Protein AF-A0A151ZGQ2-F1 (afdb_monomer_lite)

Secondary structure (DSSP, 8-state):
--HHHHHHSSPP-THHHHHHHHHHHHHHHHHHHHHH-PPPPSS----GGGGSPPPTT-EEEEBPP-SS-SSPPPSPPPTT-TTB-SS-EEEEEEE--TTS--EEEEE-TTS--EEEEEGGGEEEPPGGGGGGS--

pLDDT: mean 78.21, std 13.12, range [32.53, 95.44]

Foldseek 3Di:
DDDVCVVPVDDDDPCVVVVVVVVVVVVVVVVVVVVPDDDFAPFADDDDPLVDDDDFFFKKWFFADDPPDPDDDDDDDDPPPPRTDPDIWTFHDWDTDGNHGIWTWIQDPPPRDTDIGGPVRIDGDDPVNPPPPDD

Structure (mmCIF, N/CA/C/O backbone):
data_AF-A0A151ZGQ2-F1
#
_entry.id   AF-A0A151ZGQ2-F1
#
loop_
_atom_site.group_PDB
_atom_site.id
_atom_site.type_symbol
_atom_site.label_atom_id
_atom_site.label_alt_id
_atom_site.label_comp_id
_atom_site.label_asym_id
_atom_site.label_entity_id
_atom_site.label_seq_id
_atom_site.pdbx_PDB_ins_code
_atom_site.Cartn_x
_atom_site.Cartn_y
_atom_site.Cartn_z
_atom_site.occupancy
_atom_site.B_iso_or_equiv
_atom_site.auth_seq_id
_atom_site.auth_comp_id
_atom_site.auth_asym_id
_atom_site.auth_atom_id
_atom_site.pdbx_PDB_model_num
ATOM 1 N N . MET A 1 1 ? 30.589 10.311 -35.603 1.00 54.56 1 MET A N 1
ATOM 2 C CA . MET A 1 1 ? 31.053 11.040 -36.801 1.00 54.56 1 MET A CA 1
ATOM 3 C C . MET A 1 1 ? 32.542 11.218 -36.663 1.00 54.56 1 MET A C 1
ATOM 5 O O . MET A 1 1 ? 32.983 11.329 -35.524 1.00 54.56 1 MET A O 1
ATOM 9 N N . THR A 1 2 ? 33.298 11.270 -37.754 1.00 58.41 2 THR A N 1
ATOM 10 C CA . THR A 1 2 ? 34.024 12.512 -38.087 1.00 58.41 2 THR A CA 1
ATOM 11 C C . THR A 1 2 ? 35.279 12.291 -38.919 1.00 58.41 2 THR A C 1
ATOM 13 O O . THR A 1 2 ? 35.462 13.048 -39.856 1.00 58.41 2 THR A O 1
ATOM 16 N N . ALA A 1 3 ? 36.136 11.304 -38.649 1.00 65.00 3 ALA A N 1
ATOM 17 C CA . ALA A 1 3 ? 37.441 11.268 -39.326 1.00 65.00 3 ALA A CA 1
ATOM 18 C C . ALA A 1 3 ? 37.321 11.027 -40.843 1.00 65.00 3 ALA A C 1
ATOM 20 O O . ALA A 1 3 ? 37.858 11.792 -41.637 1.00 65.00 3 ALA A O 1
ATOM 21 N N . GLU A 1 4 ? 36.566 10.009 -41.248 1.00 67.31 4 GLU A N 1
ATOM 22 C CA . GLU A 1 4 ? 36.442 9.621 -42.659 1.00 67.31 4 GLU A CA 1
ATOM 23 C C . GLU A 1 4 ? 35.546 10.576 -43.455 1.00 67.31 4 GLU A C 1
ATOM 25 O O . GLU A 1 4 ? 35.861 10.909 -44.594 1.00 67.31 4 GLU A O 1
ATOM 30 N N . GLU A 1 5 ? 34.474 11.091 -42.849 1.00 77.94 5 GLU A N 1
ATOM 31 C CA . GLU A 1 5 ? 33.543 12.036 -43.489 1.00 77.94 5 GLU A CA 1
ATOM 32 C C . GLU A 1 5 ? 34.187 13.412 -43.721 1.00 77.94 5 GLU A C 1
ATOM 34 O O . GLU A 1 5 ? 33.969 14.029 -44.762 1.00 77.94 5 GLU A O 1
ATOM 39 N N . ILE A 1 6 ? 35.027 13.879 -42.785 1.00 79.00 6 ILE A N 1
ATOM 40 C CA . ILE A 1 6 ? 35.790 15.130 -42.941 1.00 79.00 6 ILE A CA 1
ATOM 41 C C . ILE A 1 6 ? 36.836 14.990 -44.056 1.00 79.00 6 ILE A C 1
ATOM 43 O O . ILE A 1 6 ? 37.087 15.951 -44.779 1.00 79.00 6 ILE A O 1
ATOM 47 N N . LEU A 1 7 ? 37.432 13.802 -44.216 1.00 77.38 7 LEU A N 1
ATOM 48 C CA . LEU A 1 7 ? 38.452 13.539 -45.237 1.00 77.38 7 LEU A CA 1
ATOM 49 C C . LEU A 1 7 ? 37.863 13.295 -46.635 1.00 77.38 7 LEU A C 1
ATOM 51 O O . LEU A 1 7 ? 38.472 13.689 -47.626 1.00 77.38 7 LEU A O 1
ATOM 55 N N . THR A 1 8 ? 36.702 12.642 -46.730 1.00 78.44 8 THR A N 1
ATOM 56 C CA . THR A 1 8 ? 36.105 12.220 -48.013 1.00 78.44 8 THR A CA 1
ATOM 57 C C . THR A 1 8 ? 35.010 13.155 -48.524 1.00 78.44 8 THR A C 1
ATOM 59 O O . THR A 1 8 ? 34.665 13.097 -49.702 1.00 78.44 8 THR A O 1
ATOM 62 N N . GLY A 1 9 ? 34.448 14.018 -47.670 1.00 80.12 9 GLY A N 1
ATOM 63 C CA . GLY A 1 9 ? 33.343 14.918 -48.021 1.00 80.12 9 GLY A CA 1
ATOM 64 C C . GLY A 1 9 ? 32.013 14.208 -48.316 1.00 80.12 9 GLY A C 1
ATOM 65 O O . GLY A 1 9 ? 31.024 14.870 -48.628 1.00 80.12 9 GLY A O 1
ATOM 66 N N . ALA A 1 10 ? 31.972 12.877 -48.211 1.00 77.94 10 ALA A N 1
ATOM 67 C CA . ALA A 1 10 ? 30.781 12.055 -48.366 1.00 77.94 10 ALA A CA 1
ATOM 68 C C . ALA A 1 10 ? 30.267 11.603 -46.991 1.00 77.94 10 ALA A C 1
ATOM 70 O O . ALA A 1 10 ? 31.038 11.362 -46.066 1.00 77.94 10 ALA A O 1
ATOM 71 N N . VAL A 1 11 ? 28.945 11.491 -46.858 1.00 80.50 11 VAL A N 1
ATOM 72 C CA . VAL A 1 11 ? 28.297 11.051 -45.612 1.00 80.50 11 VAL A CA 1
ATOM 73 C C . VAL A 1 11 ? 28.413 9.532 -45.487 1.00 80.50 11 VAL A C 1
ATOM 75 O O . VAL A 1 11 ? 27.958 8.820 -46.387 1.00 80.50 11 VAL A O 1
ATOM 78 N N . SER A 1 12 ? 28.963 9.035 -44.375 1.00 81.75 12 SER A N 1
ATOM 79 C CA . SER A 1 12 ? 29.050 7.596 -44.110 1.00 81.75 12 SER A CA 1
ATOM 80 C C . SER A 1 12 ? 27.694 7.059 -43.647 1.00 81.75 12 SER A C 1
ATOM 82 O O . SER A 1 12 ? 26.979 7.657 -42.834 1.00 81.75 12 SER A O 1
ATOM 84 N N . LYS A 1 13 ? 27.315 5.906 -44.201 1.00 84.88 13 LYS A N 1
ATOM 85 C CA . LYS A 1 13 ? 26.056 5.206 -43.909 1.00 84.88 13 LYS A CA 1
ATOM 86 C C . LYS A 1 13 ? 26.278 3.766 -43.452 1.00 84.88 13 LYS A C 1
ATOM 88 O O . LYS A 1 13 ? 25.318 3.011 -43.367 1.00 84.88 13 LYS A O 1
ATOM 93 N N . ASP A 1 14 ? 27.510 3.405 -43.112 1.00 83.25 14 ASP A N 1
ATOM 94 C CA . ASP A 1 14 ? 27.893 2.016 -42.821 1.00 83.25 14 ASP A CA 1
ATOM 95 C C . ASP A 1 14 ? 27.173 1.471 -41.575 1.00 83.25 14 ASP A C 1
ATOM 97 O O . ASP A 1 14 ? 26.815 0.302 -41.499 1.00 83.25 14 ASP A O 1
ATOM 101 N N . TRP A 1 15 ? 26.818 2.357 -40.641 1.00 85.00 15 TRP A N 1
ATOM 102 C CA . TRP A 1 15 ? 26.008 2.034 -39.462 1.00 85.00 15 TRP A CA 1
ATOM 103 C C . TRP A 1 15 ? 24.598 1.507 -39.789 1.00 85.00 15 TRP A C 1
ATOM 105 O O . TRP A 1 15 ? 23.945 0.934 -38.914 1.00 85.00 15 TRP A O 1
ATOM 115 N N . ILE A 1 16 ? 24.098 1.704 -41.017 1.00 89.81 16 ILE A N 1
ATOM 116 C CA . ILE A 1 16 ? 22.808 1.155 -41.455 1.00 89.81 16 ILE A CA 1
ATOM 117 C C . ILE A 1 16 ? 22.862 -0.377 -41.463 1.00 89.81 16 ILE A C 1
ATOM 119 O O . ILE A 1 16 ? 21.873 -1.014 -41.097 1.00 89.81 16 ILE A O 1
ATOM 123 N N . ASP A 1 17 ? 24.013 -0.965 -41.792 1.00 90.94 17 ASP A N 1
ATOM 124 C CA . ASP A 1 17 ? 24.193 -2.419 -41.829 1.00 90.94 17 ASP A CA 1
ATOM 125 C C . ASP A 1 17 ? 24.189 -3.040 -40.424 1.00 90.94 17 ASP A C 1
ATOM 127 O O . ASP A 1 17 ? 23.789 -4.194 -40.246 1.00 90.94 17 ASP A O 1
ATOM 131 N N . ASP A 1 18 ? 24.532 -2.254 -39.402 1.00 91.62 18 ASP A N 1
ATOM 132 C CA . ASP A 1 18 ? 24.484 -2.669 -37.998 1.00 91.62 18 ASP A CA 1
ATOM 133 C C . ASP A 1 18 ? 23.071 -2.576 -37.392 1.00 91.62 18 ASP A C 1
ATOM 135 O O . ASP A 1 18 ? 22.773 -3.219 -36.373 1.00 91.62 18 ASP A O 1
ATOM 139 N N . LEU A 1 19 ? 22.154 -1.818 -38.012 1.00 92.88 19 LEU A N 1
ATOM 140 C CA . LEU A 1 19 ? 20.796 -1.615 -37.494 1.00 92.88 19 LEU A CA 1
ATOM 141 C C . LEU A 1 19 ? 20.019 -2.915 -37.250 1.00 92.88 19 LEU A C 1
ATOM 143 O O . LEU A 1 19 ? 19.412 -3.032 -36.180 1.00 92.88 19 LEU A O 1
ATOM 147 N N . PRO A 1 20 ? 20.013 -3.916 -38.154 1.00 95.44 20 PRO A N 1
ATOM 148 C CA . PRO A 1 20 ? 19.293 -5.164 -37.922 1.00 95.44 20 PRO A CA 1
ATOM 149 C C . PRO A 1 20 ? 19.764 -5.891 -36.656 1.00 95.44 20 PRO A C 1
ATOM 151 O O . PRO A 1 20 ? 18.946 -6.467 -35.931 1.00 95.44 20 PRO A O 1
ATOM 154 N N . LEU A 1 21 ? 21.065 -5.841 -36.352 1.00 93.19 21 LEU A N 1
ATOM 155 C CA . LEU A 1 21 ? 21.645 -6.472 -35.168 1.00 93.19 21 LEU A CA 1
ATOM 156 C C . LEU A 1 21 ? 21.202 -5.753 -33.888 1.00 93.19 21 LEU A C 1
ATOM 158 O O . LEU A 1 21 ? 20.760 -6.403 -32.933 1.00 93.19 21 LEU A O 1
ATOM 162 N N . VAL A 1 22 ? 21.236 -4.419 -33.896 1.00 92.25 22 VAL A N 1
ATOM 163 C CA . VAL A 1 22 ? 20.777 -3.584 -32.777 1.00 92.25 22 VAL A CA 1
ATOM 164 C C . VAL A 1 22 ? 19.276 -3.762 -32.539 1.00 92.25 22 VAL A C 1
ATOM 166 O O . VAL A 1 22 ? 18.860 -4.041 -31.413 1.00 92.25 22 VAL A O 1
ATOM 169 N N . ILE A 1 23 ? 18.453 -3.703 -33.591 1.00 92.88 23 ILE A N 1
ATOM 170 C CA . ILE A 1 23 ? 16.998 -3.905 -33.514 1.00 92.88 23 ILE A CA 1
ATOM 171 C C . ILE A 1 23 ? 16.679 -5.292 -32.947 1.00 92.88 23 ILE A C 1
ATOM 173 O O . ILE A 1 23 ? 15.830 -5.428 -32.062 1.00 92.88 23 ILE A O 1
ATOM 177 N N . LYS A 1 24 ? 17.388 -6.337 -33.392 1.00 94.75 24 LYS A N 1
ATOM 178 C CA . LYS A 1 24 ? 17.221 -7.702 -32.872 1.00 94.75 24 LYS A CA 1
ATOM 179 C C . LYS A 1 24 ? 17.557 -7.787 -31.381 1.00 94.75 24 LYS A C 1
ATOM 181 O O . LYS A 1 24 ? 16.815 -8.423 -30.627 1.00 94.75 24 LYS A O 1
ATOM 186 N N . ALA A 1 25 ? 18.629 -7.133 -30.936 1.00 91.75 25 ALA A N 1
ATOM 187 C CA . ALA A 1 25 ? 19.001 -7.076 -29.524 1.00 91.75 25 ALA A CA 1
ATOM 188 C C . ALA A 1 25 ? 17.962 -6.314 -28.678 1.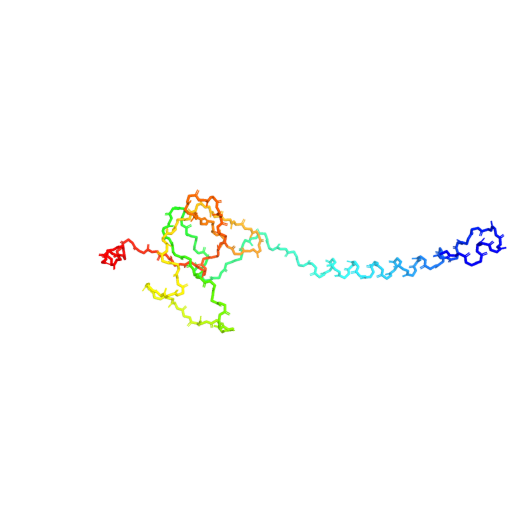00 91.75 25 ALA A C 1
ATOM 190 O O . ALA A 1 25 ? 17.556 -6.793 -27.613 1.00 91.75 25 ALA A O 1
ATOM 191 N N . MET A 1 26 ? 17.469 -5.176 -29.176 1.00 88.81 26 MET A N 1
ATOM 192 C CA . MET A 1 26 ? 16.427 -4.379 -28.521 1.00 88.81 26 MET A CA 1
ATOM 193 C C . MET A 1 26 ? 15.113 -5.157 -28.399 1.00 88.81 26 MET A C 1
ATOM 195 O O . MET A 1 26 ? 14.554 -5.253 -27.304 1.00 88.81 26 MET A O 1
ATOM 199 N N . ASN A 1 27 ? 14.663 -5.799 -29.480 1.00 93.44 27 ASN A N 1
ATOM 200 C CA . ASN A 1 27 ? 13.438 -6.600 -29.492 1.00 93.44 27 ASN A CA 1
ATOM 201 C C . ASN A 1 27 ? 13.532 -7.813 -28.561 1.00 93.44 27 ASN A C 1
ATOM 203 O O . ASN A 1 27 ? 12.572 -8.123 -27.856 1.00 93.44 27 ASN A O 1
ATOM 207 N N . LYS A 1 28 ? 14.697 -8.472 -28.480 1.00 90.06 28 LYS A N 1
ATOM 208 C CA . LYS A 1 28 ? 14.929 -9.569 -27.526 1.00 90.06 28 LYS A CA 1
ATOM 209 C C . LYS A 1 28 ? 14.746 -9.106 -26.077 1.00 90.06 28 LYS A C 1
ATOM 211 O O . LYS A 1 28 ? 14.105 -9.804 -25.291 1.00 90.06 28 LYS A O 1
ATOM 216 N N . LYS A 1 29 ? 15.269 -7.926 -25.721 1.00 81.06 29 LYS A N 1
ATOM 217 C CA . LYS A 1 29 ? 15.101 -7.334 -24.383 1.00 81.06 29 LYS A CA 1
ATOM 218 C C . LYS A 1 29 ? 13.644 -6.944 -24.117 1.00 81.06 29 LYS A C 1
ATOM 220 O O . LYS A 1 29 ? 13.118 -7.259 -23.054 1.00 81.06 29 LYS A O 1
ATOM 225 N N . PHE A 1 30 ? 12.989 -6.300 -25.080 1.00 80.69 30 PHE A N 1
ATOM 226 C CA . PHE A 1 30 ? 11.617 -5.812 -24.934 1.00 80.69 30 PHE A CA 1
ATOM 227 C C . PHE A 1 30 ? 10.591 -6.950 -24.815 1.00 80.69 30 PHE A C 1
ATOM 229 O O . PHE A 1 30 ? 9.725 -6.922 -23.941 1.00 80.69 30 PHE A O 1
ATOM 236 N N . ASN A 1 31 ? 10.735 -8.003 -25.625 1.00 78.50 31 ASN A N 1
ATOM 237 C CA . ASN A 1 31 ? 9.862 -9.178 -25.567 1.00 78.50 31 ASN A CA 1
ATOM 238 C C . ASN A 1 31 ? 10.022 -9.963 -24.258 1.00 78.50 31 ASN A C 1
ATOM 240 O O . ASN A 1 31 ? 9.041 -10.510 -23.757 1.00 78.50 31 ASN A O 1
ATOM 244 N N . ARG A 1 32 ? 11.225 -9.978 -23.665 1.00 75.06 32 ARG A N 1
ATOM 245 C CA . ARG A 1 32 ? 11.442 -10.554 -22.330 1.00 75.06 32 ARG A CA 1
ATOM 246 C C . ARG A 1 32 ? 10.643 -9.799 -21.264 1.00 75.06 32 ARG A C 1
ATOM 248 O O . ARG A 1 32 ? 9.906 -10.419 -20.515 1.00 75.06 32 ARG A O 1
ATOM 255 N N . ILE A 1 33 ? 10.715 -8.466 -21.264 1.00 74.62 33 ILE A N 1
ATOM 256 C CA . ILE A 1 33 ? 9.981 -7.621 -20.305 1.00 74.62 33 ILE A CA 1
ATOM 257 C C . ILE A 1 33 ? 8.466 -7.840 -20.418 1.00 74.62 33 ILE A C 1
ATOM 259 O O . ILE A 1 33 ? 7.796 -7.989 -19.401 1.00 74.62 33 ILE A O 1
ATOM 263 N N . LYS A 1 34 ? 7.927 -7.918 -21.644 1.00 72.25 34 LYS A N 1
ATOM 264 C CA . LYS A 1 34 ? 6.503 -8.219 -21.866 1.00 72.25 34 LYS A CA 1
ATOM 265 C C . LYS A 1 34 ? 6.093 -9.588 -21.324 1.00 72.25 34 LYS A C 1
ATOM 267 O O . LYS A 1 34 ? 5.014 -9.705 -20.760 1.00 72.25 34 LYS A O 1
ATOM 272 N N . LYS A 1 35 ? 6.935 -10.610 -21.498 1.00 72.12 35 LYS A N 1
ATOM 273 C CA . LYS A 1 35 ? 6.664 -11.966 -20.999 1.00 72.12 35 LYS A CA 1
ATOM 274 C C . LYS A 1 35 ? 6.680 -12.031 -19.469 1.00 72.12 35 LYS A C 1
ATOM 276 O O . LYS A 1 35 ? 5.886 -12.760 -18.886 1.00 72.12 35 LYS A O 1
ATOM 281 N N . ASP A 1 36 ? 7.569 -11.267 -18.843 1.00 69.56 36 ASP A N 1
ATOM 282 C CA . ASP A 1 36 ? 7.755 -11.266 -17.390 1.00 69.56 36 ASP A CA 1
ATOM 283 C C . ASP A 1 36 ? 6.741 -10.362 -16.657 1.00 69.56 36 ASP A C 1
ATOM 285 O O . ASP A 1 36 ? 6.631 -10.413 -15.429 1.00 69.56 36 ASP A O 1
ATOM 289 N N . MET A 1 37 ? 5.971 -9.550 -17.390 1.00 69.81 37 MET A N 1
ATOM 290 C CA . MET A 1 37 ? 4.903 -8.727 -16.830 1.00 69.81 37 MET A CA 1
ATOM 291 C C . MET A 1 37 ? 3.711 -9.614 -16.457 1.00 69.81 37 MET A C 1
ATOM 293 O O . MET A 1 37 ? 2.881 -9.971 -17.291 1.00 69.81 37 MET A O 1
ATOM 297 N N . LYS A 1 38 ? 3.621 -9.980 -15.176 1.00 70.38 38 LYS A N 1
ATOM 298 C CA . LYS A 1 38 ? 2.431 -10.641 -14.635 1.00 70.38 38 LYS A CA 1
ATOM 299 C C . LYS A 1 38 ? 1.246 -9.684 -14.746 1.00 70.38 38 LYS A C 1
ATOM 301 O O . LYS A 1 38 ? 1.346 -8.528 -14.332 1.00 70.38 38 LYS A O 1
ATOM 306 N N . LEU A 1 39 ? 0.134 -10.174 -15.285 1.00 71.62 39 LEU A N 1
ATOM 307 C CA . LEU A 1 39 ? -1.139 -9.469 -15.190 1.00 71.62 39 LEU A CA 1
ATOM 308 C C . LEU A 1 39 ? -1.458 -9.291 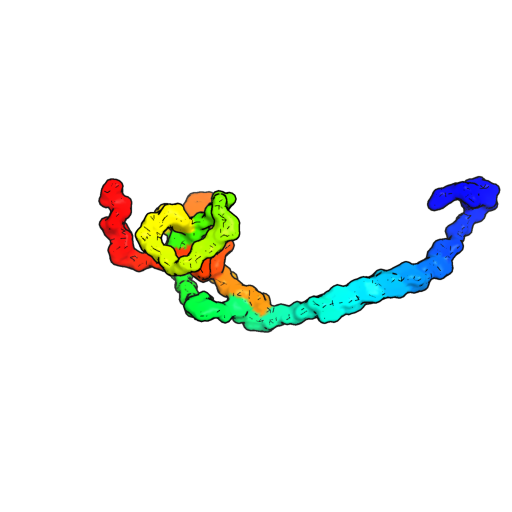-13.703 1.00 71.62 39 LEU A C 1
ATOM 310 O O . LEU A 1 39 ? -1.377 -10.254 -12.934 1.00 71.62 39 LEU A O 1
ATOM 314 N N . LEU A 1 40 ? -1.754 -8.058 -13.288 1.00 70.75 40 LEU A N 1
ATOM 315 C CA . LEU A 1 40 ? -2.300 -7.840 -11.954 1.00 70.75 40 LEU A CA 1
ATOM 316 C C . LEU A 1 40 ? -3.657 -8.545 -11.892 1.00 70.75 40 LEU A C 1
ATOM 318 O O . LEU A 1 40 ? -4.398 -8.540 -12.872 1.00 70.75 40 LEU A O 1
ATOM 322 N N . SER A 1 41 ? -3.964 -9.168 -10.757 1.00 77.56 41 SER A N 1
ATOM 323 C CA . SER A 1 41 ? -5.288 -9.744 -10.541 1.00 77.56 41 SER A CA 1
ATOM 324 C C . SER A 1 41 ? -6.337 -8.639 -10.576 1.00 77.56 41 SER A C 1
ATOM 326 O O . SER A 1 41 ? -6.103 -7.571 -10.017 1.00 77.56 41 SER A O 1
ATOM 328 N N . ASP A 1 42 ? -7.507 -8.916 -11.152 1.00 80.62 42 ASP A N 1
ATOM 329 C CA . ASP A 1 42 ? -8.628 -7.962 -11.199 1.00 80.62 42 ASP A CA 1
ATOM 330 C C . ASP A 1 42 ? -9.203 -7.646 -9.805 1.00 80.62 42 ASP A C 1
ATOM 332 O O . ASP A 1 42 ? -9.909 -6.657 -9.613 1.00 80.62 42 ASP A O 1
ATOM 336 N N . ILE A 1 43 ? -8.866 -8.471 -8.810 1.00 83.81 43 ILE A N 1
ATOM 337 C CA . ILE A 1 43 ? -9.352 -8.393 -7.432 1.00 83.81 43 ILE A CA 1
ATOM 338 C C . ILE A 1 43 ? -8.199 -7.944 -6.511 1.00 83.81 43 ILE A C 1
ATOM 340 O O . ILE A 1 43 ? -7.049 -8.354 -6.730 1.00 83.81 43 ILE A O 1
ATOM 344 N N . PRO A 1 44 ? -8.457 -7.091 -5.499 1.00 84.06 44 PRO A N 1
ATOM 345 C CA . PRO A 1 44 ? -7.481 -6.771 -4.458 1.00 84.06 44 PRO A CA 1
ATOM 346 C C . PRO A 1 44 ? -7.061 -8.018 -3.664 1.00 84.06 44 PRO A C 1
ATOM 348 O O . PRO A 1 44 ? -7.853 -8.933 -3.450 1.00 84.06 44 PRO A O 1
ATOM 351 N N . VAL A 1 45 ? -5.808 -8.044 -3.209 1.00 86.19 45 VAL A N 1
ATOM 352 C CA . VAL A 1 45 ? -5.222 -9.188 -2.487 1.00 86.19 45 VAL A CA 1
ATOM 353 C C . VAL A 1 45 ? -5.264 -8.920 -0.988 1.00 86.19 45 VAL A C 1
ATOM 355 O O . VAL A 1 45 ? -4.694 -7.937 -0.526 1.00 86.19 45 VAL A O 1
ATOM 358 N N . CYS A 1 46 ? -5.899 -9.786 -0.207 1.00 83.00 46 CYS A N 1
ATOM 359 C CA . CYS A 1 46 ? -5.939 -9.675 1.251 1.00 83.00 46 CYS A CA 1
ATOM 360 C C . CYS A 1 46 ? -5.512 -10.988 1.921 1.00 83.00 46 CYS A C 1
ATOM 362 O O . CYS A 1 46 ? -5.648 -12.064 1.344 1.00 83.00 46 CYS A O 1
ATOM 364 N N . GLU A 1 47 ? -5.000 -10.887 3.147 1.00 81.19 47 GLU A N 1
ATOM 365 C CA . GLU A 1 47 ? -4.564 -12.019 3.972 1.00 81.19 47 GLU A CA 1
ATOM 366 C C . GLU A 1 47 ? -5.153 -11.927 5.392 1.00 81.19 47 GLU A C 1
ATOM 368 O O . GLU A 1 47 ? -5.021 -10.900 6.066 1.00 81.19 47 GLU A O 1
ATOM 373 N N . GLY A 1 48 ? -5.792 -13.001 5.867 1.00 82.75 48 GLY A N 1
ATOM 374 C CA . GLY A 1 48 ? -6.339 -13.095 7.228 1.00 82.75 48 GLY A CA 1
ATOM 375 C C . GLY A 1 48 ? -7.300 -11.952 7.579 1.00 82.75 48 GLY A C 1
ATOM 376 O O . GLY A 1 48 ? -8.185 -11.602 6.796 1.00 82.75 48 GLY A O 1
ATOM 377 N N . ASP A 1 49 ? -7.087 -11.326 8.739 1.00 79.75 49 ASP A N 1
ATOM 378 C CA . ASP A 1 49 ? -7.918 -10.221 9.236 1.00 79.75 49 ASP A CA 1
ATOM 379 C C . ASP A 1 49 ? -7.911 -9.003 8.298 1.00 79.75 49 ASP A C 1
ATOM 381 O O . ASP A 1 49 ? -8.827 -8.182 8.354 1.00 79.75 49 ASP A O 1
ATOM 385 N N . SER A 1 50 ? -6.924 -8.866 7.402 1.00 79.94 50 SER A N 1
ATOM 386 C CA . SER A 1 50 ? -6.877 -7.748 6.450 1.00 79.94 50 SER A CA 1
ATOM 387 C C . SER A 1 50 ? -7.996 -7.777 5.398 1.00 79.94 50 SER A C 1
ATOM 389 O O . SER A 1 50 ? -8.286 -6.741 4.799 1.00 79.94 50 SER A O 1
ATOM 391 N N . CYS A 1 51 ? -8.659 -8.926 5.214 1.00 83.75 51 CYS A N 1
ATOM 392 C CA . CYS A 1 51 ? -9.810 -9.066 4.320 1.00 83.75 51 CYS A CA 1
ATOM 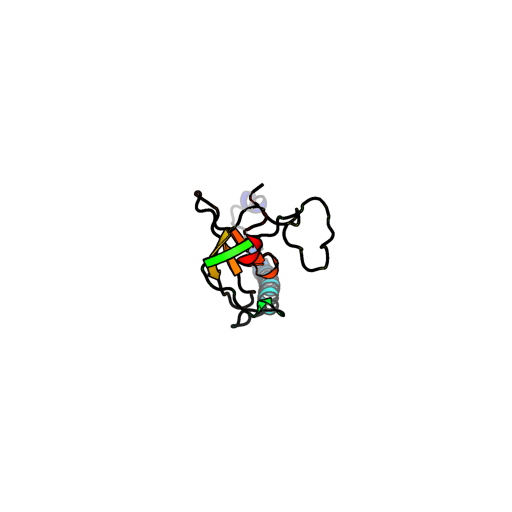393 C C . CYS A 1 51 ? -11.077 -8.381 4.849 1.00 83.75 51 CYS A C 1
ATOM 395 O O . CYS A 1 51 ? -11.933 -7.981 4.063 1.00 83.75 51 CYS A O 1
ATOM 397 N N . GLN A 1 52 ? -11.199 -8.210 6.168 1.00 89.25 52 GLN A N 1
ATOM 398 C CA . GLN A 1 52 ? -12.302 -7.455 6.752 1.00 89.25 52 GLN A CA 1
ATOM 399 C C . GLN A 1 52 ? -11.972 -5.961 6.717 1.00 89.25 52 GLN A C 1
ATOM 401 O O . GLN A 1 52 ? -11.052 -5.498 7.399 1.00 89.25 52 GLN A O 1
ATOM 406 N N . LEU A 1 53 ? -12.723 -5.199 5.926 1.00 89.62 53 LEU A N 1
ATOM 407 C CA . LEU A 1 53 ? -12.525 -3.758 5.810 1.00 89.62 53 LEU A CA 1
ATOM 408 C C . LEU A 1 53 ? -12.901 -3.036 7.108 1.00 89.62 53 LEU A C 1
ATOM 410 O O . LEU A 1 53 ? -13.861 -3.407 7.780 1.00 89.62 53 LEU A O 1
ATOM 414 N N . LEU A 1 54 ? -12.125 -2.008 7.450 1.00 90.75 54 LEU A N 1
ATOM 415 C CA . LEU A 1 54 ? -12.483 -1.049 8.496 1.00 90.75 54 LEU A CA 1
ATOM 416 C C . LEU A 1 54 ? -13.401 0.020 7.908 1.00 90.75 54 LEU A C 1
ATOM 418 O O . LEU A 1 54 ? -13.244 0.403 6.750 1.00 90.75 54 LEU A O 1
ATOM 422 N N . GLU A 1 55 ? -14.329 0.526 8.710 1.00 90.88 55 GLU A N 1
ATOM 423 C CA . GLU A 1 55 ? -15.263 1.560 8.274 1.00 90.88 55 GLU A CA 1
ATOM 424 C C . GLU A 1 55 ? -14.602 2.945 8.259 1.00 90.88 55 GLU A C 1
ATOM 426 O O . GLU A 1 55 ? -13.667 3.237 9.016 1.00 90.88 55 GLU A O 1
ATOM 431 N N . MET A 1 56 ? -15.100 3.827 7.393 1.00 90.31 56 MET A N 1
ATOM 432 C CA . MET A 1 56 ? -14.704 5.236 7.411 1.00 90.31 56 MET A CA 1
ATOM 433 C C . MET A 1 56 ? -15.092 5.869 8.754 1.00 90.31 56 MET A C 1
ATOM 435 O O . MET A 1 56 ? -16.147 5.575 9.302 1.00 90.31 56 MET A O 1
ATOM 439 N N . GLY A 1 57 ? -14.235 6.735 9.292 1.00 87.75 57 GLY A N 1
ATOM 440 C CA . GLY A 1 57 ? -14.429 7.357 10.605 1.00 87.75 57 GLY A CA 1
ATOM 441 C C . GLY A 1 57 ? -13.967 6.512 11.798 1.00 87.75 57 GLY A C 1
ATOM 442 O O . GLY A 1 57 ? -13.929 7.032 12.911 1.00 87.75 57 GLY A O 1
ATOM 443 N N . THR A 1 58 ? -13.544 5.258 11.592 1.00 90.56 58 THR A N 1
ATOM 444 C CA . THR A 1 58 ? -12.969 4.431 12.668 1.00 90.56 58 THR A CA 1
ATOM 445 C C . THR A 1 58 ? -11.731 5.106 13.267 1.00 90.56 58 THR A C 1
ATOM 447 O O . THR A 1 58 ? -10.845 5.545 12.524 1.00 90.56 58 THR A O 1
ATOM 450 N N . LYS A 1 59 ? -11.661 5.163 14.605 1.00 89.31 59 LYS A N 1
ATOM 451 C CA . LYS A 1 59 ? -10.504 5.670 15.357 1.00 89.31 59 LYS A CA 1
ATOM 452 C C . LYS A 1 59 ? -9.384 4.632 15.360 1.00 89.31 59 LYS A C 1
ATOM 454 O O . LYS A 1 59 ? -9.580 3.485 15.763 1.00 89.31 59 LYS A O 1
ATOM 459 N N . VAL A 1 60 ? -8.204 5.040 14.913 1.00 89.12 60 VAL A N 1
ATOM 460 C CA . VAL A 1 60 ? -7.038 4.169 14.767 1.00 89.12 60 VAL A CA 1
ATOM 461 C C . VAL A 1 60 ? -5.756 4.869 15.213 1.00 89.12 60 VAL A C 1
ATOM 463 O O . VAL A 1 60 ? -5.644 6.094 15.148 1.00 89.12 60 VAL A O 1
ATOM 466 N N . ARG A 1 61 ? -4.763 4.077 15.623 1.00 88.06 61 ARG A N 1
ATOM 467 C CA . ARG A 1 61 ? -3.360 4.498 15.758 1.00 88.06 61 ARG A CA 1
ATOM 468 C C . ARG A 1 61 ? -2.540 3.863 14.646 1.00 88.06 61 ARG A C 1
ATOM 470 O O . ARG A 1 61 ? -2.730 2.688 14.330 1.00 88.06 61 ARG A O 1
ATOM 477 N N . ALA A 1 62 ? -1.632 4.636 14.064 1.00 86.69 62 ALA A N 1
ATOM 478 C CA . ALA A 1 62 ? -0.658 4.127 13.106 1.00 86.69 62 ALA A CA 1
ATOM 479 C C . ALA A 1 62 ? 0.609 3.662 13.836 1.00 86.69 62 ALA A C 1
ATOM 481 O O . ALA A 1 62 ? 1.026 4.283 14.815 1.00 86.69 62 ALA A O 1
ATOM 482 N N . ILE A 1 63 ? 1.224 2.589 13.349 1.00 85.06 63 ILE A N 1
ATOM 483 C CA . ILE A 1 63 ? 2.563 2.169 13.777 1.00 85.06 63 ILE A CA 1
ATOM 484 C C . ILE A 1 63 ? 3.590 3.204 13.281 1.00 85.06 63 ILE A C 1
ATOM 486 O O . ILE A 1 63 ? 3.537 3.606 12.120 1.00 85.06 63 ILE A O 1
ATOM 490 N N . LEU A 1 64 ? 4.510 3.639 14.148 1.00 79.69 64 LEU A N 1
ATOM 491 C CA . LEU A 1 64 ? 5.693 4.406 13.757 1.00 79.69 64 LEU A CA 1
ATOM 492 C C . LEU A 1 64 ? 6.726 3.488 13.113 1.00 79.69 64 LEU A C 1
ATOM 494 O O . LEU A 1 64 ? 7.004 2.391 13.602 1.00 79.69 64 LEU A O 1
ATOM 498 N N . ASP A 1 65 ? 7.363 3.995 12.066 1.00 69.69 65 ASP A N 1
ATOM 499 C CA . ASP A 1 65 ? 8.537 3.354 11.497 1.00 69.69 65 ASP A CA 1
ATOM 500 C C . ASP A 1 65 ? 9.716 3.469 12.478 1.00 69.69 65 ASP A C 1
ATOM 502 O O . ASP A 1 65 ? 10.157 4.561 12.839 1.00 69.69 65 ASP A O 1
ATOM 506 N N . ASP A 1 66 ? 10.209 2.320 12.936 1.00 64.75 66 ASP A N 1
ATOM 507 C CA . ASP A 1 66 ? 11.374 2.212 13.811 1.00 64.75 66 ASP A CA 1
ATOM 508 C C . ASP A 1 66 ? 12.631 2.032 12.949 1.00 64.75 66 ASP A C 1
ATOM 510 O O . ASP A 1 66 ? 12.845 0.976 12.356 1.00 64.75 66 ASP A O 1
ATOM 514 N N . TYR A 1 67 ? 13.463 3.072 12.865 1.00 60.53 67 TYR A N 1
ATOM 515 C CA . TYR A 1 67 ? 14.693 3.071 12.063 1.00 60.53 67 TYR A CA 1
ATOM 516 C C . TYR A 1 67 ? 15.870 2.350 12.737 1.00 60.53 67 TYR A C 1
ATOM 518 O O . TYR A 1 67 ? 16.947 2.264 12.154 1.00 60.53 67 TYR A O 1
ATOM 526 N N . THR A 1 68 ? 15.713 1.885 13.981 1.00 65.88 68 THR A N 1
ATOM 527 C CA . THR A 1 68 ? 16.857 1.468 14.809 1.00 65.88 68 THR A CA 1
ATOM 528 C C . THR A 1 68 ? 17.108 -0.037 14.823 1.00 65.88 68 THR A C 1
ATOM 530 O O . THR A 1 68 ? 18.198 -0.469 15.196 1.00 65.88 68 THR A O 1
ATOM 533 N N . THR A 1 69 ? 16.133 -0.851 14.405 1.00 61.94 69 THR A N 1
ATOM 534 C CA . THR A 1 69 ? 16.236 -2.313 14.492 1.00 61.94 69 THR A CA 1
ATOM 535 C C . THR A 1 69 ? 15.769 -2.977 13.194 1.00 61.94 69 THR A C 1
ATOM 537 O O . THR A 1 69 ? 14.573 -3.056 12.934 1.00 61.94 69 THR A O 1
ATOM 540 N N . ASP A 1 70 ? 16.691 -3.556 12.417 1.00 60.25 70 ASP A N 1
ATOM 541 C CA . ASP A 1 70 ? 16.423 -4.295 11.159 1.00 60.25 70 ASP A CA 1
ATOM 542 C C . ASP A 1 70 ? 15.601 -5.597 11.334 1.00 60.25 70 ASP A C 1
ATOM 544 O O . ASP A 1 70 ? 15.518 -6.441 10.439 1.00 60.25 70 ASP A O 1
ATOM 548 N N . LYS A 1 71 ? 14.990 -5.811 12.503 1.00 63.25 71 LYS A N 1
ATOM 549 C CA . LYS A 1 71 ? 14.207 -7.006 12.823 1.00 63.25 71 LYS A CA 1
ATOM 550 C C . LYS A 1 71 ? 12.747 -6.628 13.024 1.00 63.25 71 LYS A C 1
ATOM 552 O O . LYS A 1 71 ? 12.390 -5.967 13.997 1.00 63.25 71 LYS A O 1
ATOM 557 N N . ARG A 1 72 ? 11.884 -7.121 12.130 1.00 59.81 72 ARG A N 1
ATOM 558 C CA . ARG A 1 72 ? 10.429 -7.094 12.325 1.00 59.81 72 ARG A CA 1
ATOM 559 C C . ARG A 1 72 ? 10.086 -7.890 13.584 1.00 59.81 72 ARG A C 1
ATOM 561 O O . ARG A 1 72 ? 10.354 -9.088 13.646 1.00 59.81 72 ARG A O 1
ATOM 568 N N . LEU A 1 73 ? 9.508 -7.229 14.587 1.00 60.31 73 LEU A N 1
ATOM 569 C CA . LEU A 1 73 ? 8.980 -7.923 15.759 1.00 60.31 73 LEU A CA 1
ATOM 570 C C . LEU A 1 73 ? 7.710 -8.683 15.356 1.00 60.31 73 LEU A C 1
ATOM 572 O O . LEU A 1 73 ? 6.809 -8.115 14.741 1.00 60.31 73 LEU A O 1
ATOM 576 N N . HIS A 1 74 ? 7.643 -9.963 15.707 1.00 56.91 74 HIS A N 1
ATOM 577 C CA . HIS A 1 74 ? 6.449 -10.780 15.519 1.00 56.91 74 HIS A CA 1
ATOM 578 C C . HIS A 1 74 ? 5.510 -10.618 16.722 1.00 56.91 74 HIS A C 1
ATOM 580 O O . HIS A 1 74 ? 5.943 -10.778 17.861 1.00 56.91 74 HIS A O 1
ATOM 586 N N . GLY A 1 75 ? 4.226 -10.338 16.481 1.00 65.31 75 GLY A N 1
ATOM 587 C CA . GLY A 1 75 ? 3.198 -10.309 17.527 1.00 65.31 75 GLY A CA 1
ATOM 588 C C . GLY A 1 75 ? 2.103 -9.267 17.298 1.00 65.31 75 GLY A C 1
ATOM 589 O O . GLY A 1 75 ? 2.173 -8.469 16.367 1.00 65.31 75 GLY A O 1
ATOM 590 N N . LYS A 1 76 ? 1.079 -9.288 18.162 1.00 66.44 76 LYS A N 1
ATOM 591 C CA . LYS A 1 76 ? 0.080 -8.214 18.270 1.00 66.44 76 LYS A CA 1
ATOM 592 C C . LYS A 1 76 ? 0.595 -7.158 19.253 1.00 66.44 76 LYS A C 1
ATOM 594 O O . LYS A 1 76 ? 1.020 -7.512 20.353 1.00 66.44 76 LYS A O 1
ATOM 599 N N . PHE A 1 77 ? 0.549 -5.888 18.862 1.00 67.88 77 PHE A N 1
ATOM 600 C CA . PHE A 1 77 ? 0.945 -4.770 19.722 1.00 67.88 77 PHE A CA 1
ATOM 601 C C . PHE A 1 77 ? -0.083 -4.545 20.837 1.00 67.88 77 PHE A C 1
ATOM 603 O O . PHE A 1 77 ? -1.282 -4.754 20.640 1.00 67.88 77 PHE A O 1
ATOM 610 N N . ARG A 1 78 ? 0.394 -4.146 22.021 1.00 75.25 78 ARG A N 1
ATOM 611 C CA . ARG A 1 78 ? -0.464 -3.808 23.167 1.00 75.25 78 ARG A CA 1
ATOM 612 C C . ARG A 1 78 ? -0.930 -2.355 23.058 1.00 75.25 78 ARG A C 1
ATOM 614 O O . ARG A 1 78 ? -0.259 -1.532 22.440 1.00 75.25 78 ARG A O 1
ATOM 621 N N . ALA A 1 79 ? -2.064 -2.031 23.677 1.00 69.00 79 ALA A N 1
ATOM 622 C CA . ALA A 1 79 ? -2.482 -0.641 23.836 1.00 69.00 79 ALA A CA 1
ATOM 623 C C . ALA A 1 79 ? -1.398 0.143 24.606 1.00 69.00 79 ALA A C 1
ATOM 625 O O . ALA A 1 79 ? -0.973 -0.289 25.677 1.00 69.00 79 ALA A O 1
ATOM 626 N N . GLY A 1 80 ? -0.923 1.255 24.033 1.00 68.88 80 GLY A N 1
ATOM 627 C CA . GLY A 1 80 ? 0.119 2.105 24.627 1.00 68.88 80 GLY A CA 1
ATOM 628 C C . GLY A 1 80 ? 1.570 1.723 24.299 1.00 68.88 80 GLY A C 1
ATOM 629 O O . GLY A 1 80 ? 2.481 2.252 24.929 1.00 68.88 80 GLY A O 1
ATOM 630 N N . ASP A 1 81 ? 1.812 0.820 23.342 1.00 74.94 81 ASP A N 1
ATOM 631 C CA . ASP A 1 81 ? 3.176 0.525 22.879 1.00 74.94 81 ASP A CA 1
ATOM 632 C C . ASP A 1 81 ? 3.845 1.780 22.280 1.00 74.94 81 ASP A C 1
ATOM 634 O O . ASP A 1 81 ? 3.227 2.509 21.506 1.00 74.94 81 ASP A O 1
ATOM 638 N N . ILE A 1 82 ? 5.123 2.010 22.599 1.00 76.62 82 ILE A N 1
ATOM 639 C CA . ILE A 1 82 ? 5.919 3.166 22.137 1.00 76.62 82 ILE A CA 1
ATOM 640 C C . ILE A 1 82 ? 6.048 3.174 20.605 1.00 76.62 82 ILE A C 1
ATOM 642 O O . ILE A 1 82 ? 6.238 4.222 19.992 1.00 76.62 82 ILE A O 1
ATOM 646 N N . LYS A 1 83 ? 5.913 2.004 19.968 1.00 77.06 83 LYS A N 1
ATOM 647 C CA . LYS A 1 83 ? 5.906 1.877 18.504 1.00 77.06 83 LYS A CA 1
ATOM 648 C C . LYS A 1 83 ? 4.629 2.397 17.848 1.00 77.06 83 LYS A C 1
ATOM 650 O O . LYS A 1 83 ? 4.567 2.432 16.626 1.00 77.06 83 LYS A O 1
ATOM 655 N N . LEU A 1 84 ? 3.606 2.772 18.609 1.00 79.00 84 LEU A N 1
ATOM 656 C CA . LEU A 1 84 ? 2.373 3.345 18.081 1.00 79.00 84 LEU A CA 1
ATOM 657 C C . LEU A 1 84 ? 2.371 4.855 18.239 1.00 79.00 84 LEU A C 1
ATOM 659 O O . LEU A 1 84 ? 2.882 5.406 19.212 1.00 79.00 84 LEU A O 1
ATOM 663 N N . SER A 1 85 ? 1.744 5.529 17.278 1.00 80.94 85 SER A N 1
ATOM 664 C CA . SER A 1 85 ? 1.566 6.967 17.372 1.00 80.94 85 SER A CA 1
ATOM 665 C C . SER A 1 85 ? 0.653 7.275 18.555 1.00 80.94 85 SER A C 1
ATOM 667 O O . SER A 1 85 ? -0.428 6.684 18.642 1.00 80.94 85 SER A O 1
ATOM 669 N N . PRO A 1 86 ? 1.051 8.190 19.459 1.00 79.19 86 PRO A N 1
ATOM 670 C CA . PRO A 1 86 ? 0.176 8.619 20.544 1.00 79.19 86 PRO A CA 1
ATOM 671 C C . PRO A 1 86 ? -1.052 9.367 20.007 1.00 79.19 86 PRO A C 1
ATOM 673 O O . PRO A 1 86 ? -2.081 9.439 20.675 1.00 79.19 86 PRO A O 1
ATOM 676 N N . GLU A 1 87 ? -0.964 9.902 18.787 1.00 83.19 87 GLU A N 1
ATOM 677 C CA . GLU A 1 87 ? -2.041 10.627 18.133 1.00 83.19 87 GLU A CA 1
ATOM 678 C C . GLU A 1 87 ? -3.140 9.672 17.642 1.00 83.19 87 GLU A C 1
ATOM 680 O O . GLU A 1 87 ? -2.897 8.741 16.867 1.00 83.19 87 GLU A O 1
ATOM 685 N N . VAL A 1 88 ? -4.377 9.936 18.065 1.00 85.88 88 VAL A N 1
ATOM 686 C CA . VAL A 1 88 ? -5.565 9.246 17.556 1.00 85.88 88 VAL A CA 1
ATOM 687 C C . VAL A 1 88 ? -5.957 9.847 16.213 1.00 85.88 88 VAL A C 1
ATOM 689 O O . VAL A 1 88 ? -6.195 11.049 16.106 1.00 85.88 88 VAL A O 1
ATOM 692 N N . ARG A 1 89 ? -6.067 9.002 15.188 1.00 87.56 89 ARG A N 1
ATOM 693 C CA . ARG A 1 89 ? -6.438 9.410 13.829 1.00 87.56 89 ARG A CA 1
ATOM 694 C C . ARG A 1 89 ? -7.706 8.707 13.380 1.00 87.56 89 ARG A C 1
ATOM 696 O O . ARG A 1 89 ? -8.089 7.678 13.929 1.00 87.56 89 ARG A O 1
ATOM 703 N N . TYR A 1 90 ? -8.352 9.256 12.359 1.00 90.12 90 TYR A N 1
ATOM 704 C CA . TYR A 1 90 ? -9.545 8.667 11.757 1.00 90.12 90 TYR A CA 1
ATOM 705 C C . TYR A 1 90 ? -9.306 8.294 10.295 1.00 90.12 90 TYR A C 1
ATOM 707 O O . TYR A 1 90 ? -8.544 8.950 9.576 1.00 90.12 90 TYR A O 1
ATOM 715 N N . ILE A 1 91 ? -9.982 7.234 9.853 1.00 90.94 91 ILE A N 1
ATOM 716 C CA . ILE A 1 91 ? -9.965 6.785 8.458 1.00 90.94 91 ILE A CA 1
ATOM 717 C C . ILE A 1 91 ? -10.843 7.721 7.621 1.00 90.94 91 ILE A C 1
ATOM 719 O O . ILE A 1 91 ? -12.060 7.751 7.791 1.00 90.94 91 ILE A O 1
ATOM 723 N N . LYS A 1 92 ? -10.239 8.466 6.692 1.00 90.25 92 LYS A N 1
ATOM 724 C CA . LYS A 1 92 ? -10.939 9.403 5.794 1.00 90.25 92 LYS A CA 1
ATOM 725 C C . LYS A 1 92 ? -11.448 8.701 4.537 1.00 90.25 92 LYS A C 1
ATOM 727 O O . LYS A 1 92 ? -12.562 8.964 4.097 1.00 90.25 92 LYS A O 1
ATOM 732 N N . LYS A 1 93 ? -10.627 7.831 3.936 1.00 90.75 93 LYS A N 1
ATOM 733 C CA . LYS A 1 93 ? -10.955 7.086 2.707 1.00 90.75 93 LYS A CA 1
ATOM 734 C C . LYS A 1 93 ? -10.306 5.705 2.697 1.00 90.75 93 LYS A C 1
ATOM 736 O O . LYS A 1 93 ? -9.266 5.497 3.318 1.00 90.75 93 LYS A O 1
ATOM 741 N N . ILE A 1 94 ? -10.905 4.796 1.933 1.00 91.38 94 ILE A N 1
ATOM 742 C CA . ILE A 1 94 ? -10.395 3.447 1.670 1.00 91.38 94 ILE A CA 1
ATOM 743 C C . ILE A 1 94 ? -10.053 3.364 0.182 1.00 91.38 94 ILE A C 1
ATOM 745 O O . ILE A 1 94 ? -10.857 3.755 -0.664 1.00 91.38 94 ILE A O 1
ATOM 749 N N . ILE A 1 95 ? -8.856 2.880 -0.141 1.00 90.56 95 ILE A N 1
ATOM 750 C CA . ILE A 1 95 ? -8.363 2.717 -1.508 1.00 90.56 95 ILE A CA 1
ATOM 751 C C . ILE A 1 95 ? -8.232 1.225 -1.798 1.00 90.56 95 ILE A C 1
ATOM 753 O O . ILE A 1 95 ? -7.441 0.520 -1.169 1.00 90.56 95 ILE A O 1
ATOM 757 N N . LEU A 1 96 ? -8.999 0.759 -2.783 1.00 90.31 96 LEU A N 1
ATOM 758 C CA . LEU A 1 96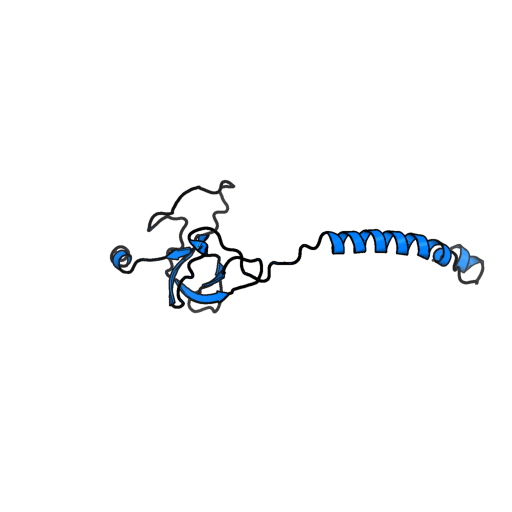 ? -8.966 -0.612 -3.278 1.00 90.31 96 LEU A CA 1
ATOM 759 C C . LEU A 1 96 ? -8.375 -0.608 -4.684 1.00 90.31 96 LEU A C 1
ATOM 761 O O . LEU A 1 96 ? -8.939 -0.006 -5.596 1.00 90.31 96 LEU A O 1
ATOM 765 N N . LYS A 1 97 ? -7.226 -1.265 -4.853 1.00 88.75 97 LYS A N 1
ATOM 766 C CA . LYS A 1 97 ? -6.562 -1.402 -6.150 1.00 88.75 97 LYS A CA 1
ATOM 767 C C . LYS A 1 97 ? -6.395 -2.888 -6.494 1.00 88.75 97 LYS A C 1
ATOM 769 O O . LYS A 1 97 ? -5.967 -3.645 -5.622 1.00 88.75 97 LYS A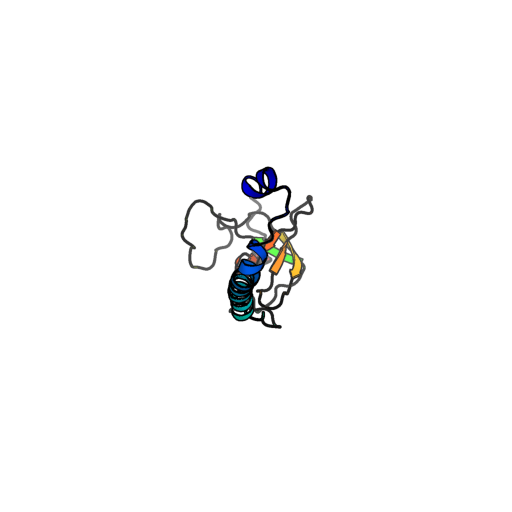 O 1
ATOM 774 N N . PRO A 1 98 ? -6.684 -3.304 -7.740 1.00 87.56 98 PRO A N 1
ATOM 775 C CA . PRO A 1 98 ? -6.474 -4.681 -8.184 1.00 87.56 98 PRO A CA 1
ATOM 776 C C . PRO A 1 98 ? -5.027 -5.134 -7.940 1.00 87.56 98 PRO A C 1
ATOM 778 O O . PRO A 1 98 ? -4.094 -4.384 -8.235 1.00 87.56 98 PRO A O 1
ATOM 781 N N . GLY A 1 99 ? -4.830 -6.319 -7.357 1.00 85.94 99 GLY A N 1
ATOM 782 C CA . GLY A 1 99 ? -3.501 -6.856 -7.034 1.00 85.94 99 GLY A CA 1
ATOM 783 C C . GLY A 1 99 ? -2.828 -6.284 -5.778 1.00 85.94 99 GLY A C 1
ATOM 784 O O . GLY A 1 99 ? -1.747 -6.746 -5.421 1.00 85.94 99 GLY A O 1
ATOM 785 N N . PHE A 1 100 ? -3.441 -5.312 -5.094 1.00 86.50 100 PHE A N 1
ATOM 786 C CA . PHE A 1 100 ? -2.919 -4.725 -3.855 1.00 86.50 100 PHE A CA 1
ATOM 787 C C . PHE A 1 100 ? -3.874 -4.958 -2.688 1.00 86.50 100 PHE A C 1
ATOM 789 O O . PHE A 1 100 ? -5.074 -5.162 -2.877 1.00 86.50 100 PHE A O 1
ATOM 796 N N . SER A 1 101 ? -3.337 -4.899 -1.473 1.00 88.62 101 SER A N 1
ATOM 797 C CA . SER A 1 101 ? -4.147 -4.946 -0.259 1.00 88.62 101 SER A CA 1
ATOM 798 C C . SER A 1 101 ? -4.919 -3.651 -0.031 1.00 88.62 101 SER A C 1
ATOM 800 O O . SER A 1 101 ? -4.464 -2.593 -0.473 1.00 88.62 101 SER A O 1
ATOM 802 N N . PRO A 1 102 ? -6.077 -3.707 0.657 1.00 91.00 102 PRO A N 1
ATOM 803 C CA . PRO A 1 102 ? -6.824 -2.512 1.018 1.00 91.00 102 PRO A CA 1
ATOM 804 C C . PRO A 1 102 ? -5.949 -1.517 1.779 1.00 91.00 102 PRO A C 1
ATOM 806 O O . PRO A 1 102 ? -5.330 -1.860 2.793 1.00 91.00 102 PRO A O 1
ATOM 809 N N . MET A 1 103 ? -5.911 -0.284 1.282 1.00 91.06 103 MET A N 1
ATOM 810 C CA . MET A 1 103 ? -5.179 0.809 1.910 1.00 91.06 103 MET A CA 1
ATOM 811 C C . MET A 1 103 ? -6.152 1.821 2.501 1.00 91.06 103 MET A C 1
ATOM 813 O O . MET A 1 103 ? -7.247 2.041 1.983 1.00 91.06 103 MET A O 1
ATOM 817 N N . TYR A 1 104 ? -5.730 2.461 3.578 1.00 92.12 104 TYR A N 1
ATOM 818 C CA . TYR A 1 104 ? -6.502 3.413 4.350 1.00 92.12 104 TYR A CA 1
ATOM 819 C C . TYR A 1 104 ? -5.767 4.734 4.373 1.00 92.12 104 TYR A C 1
ATOM 821 O O . TYR A 1 104 ? -4.555 4.796 4.570 1.00 92.12 104 TYR A O 1
ATOM 829 N N . LEU A 1 105 ? -6.531 5.790 4.161 1.00 91.44 105 LEU A N 1
ATOM 830 C CA . LEU A 1 105 ? -6.037 7.144 4.134 1.00 91.44 105 LEU A CA 1
ATOM 831 C C . LEU A 1 105 ? -6.437 7.814 5.443 1.00 91.44 105 LEU A C 1
ATOM 833 O O . LEU A 1 105 ? -7.629 7.994 5.714 1.00 91.44 105 LEU A O 1
ATOM 837 N N . LEU A 1 106 ? -5.439 8.120 6.265 1.00 89.19 106 LEU A N 1
ATOM 838 C CA . LEU A 1 106 ? -5.635 8.726 7.575 1.00 89.19 106 LEU A CA 1
ATOM 839 C C . LEU A 1 106 ? -5.651 10.245 7.475 1.00 89.19 106 LEU A C 1
ATOM 841 O O . LEU A 1 106 ? -4.969 10.828 6.632 1.00 89.19 106 LEU A O 1
ATOM 845 N N . ASN A 1 107 ? -6.401 10.882 8.370 1.00 86.38 107 ASN A N 1
ATOM 846 C CA . ASN A 1 107 ? -6.278 12.318 8.573 1.00 86.38 107 ASN A CA 1
ATOM 847 C C . ASN A 1 107 ? -5.075 12.655 9.462 1.00 86.38 107 ASN A C 1
ATOM 849 O O . ASN A 1 107 ? -4.853 11.986 10.472 1.00 86.38 107 ASN A O 1
ATOM 853 N N . LYS A 1 108 ? -4.345 13.716 9.117 1.00 71.12 108 LYS A N 1
ATOM 854 C CA . LYS A 1 108 ? -3.164 14.189 9.845 1.00 71.12 108 LYS A CA 1
ATOM 855 C C . LYS A 1 108 ? -3.378 15.617 10.347 1.00 71.12 108 LYS A C 1
ATOM 857 O O . LYS A 1 108 ? -2.789 16.552 9.831 1.00 71.12 108 LYS A O 1
ATOM 862 N N . GLY A 1 109 ? -4.228 15.801 11.354 1.00 65.12 109 GLY A N 1
ATOM 863 C CA . GLY A 1 109 ? -4.443 17.126 11.952 1.00 65.12 109 GLY A CA 1
ATOM 864 C C . GLY A 1 109 ? -4.803 18.235 10.943 1.00 65.12 109 GLY A C 1
ATOM 865 O O . GLY A 1 109 ? -5.451 17.977 9.932 1.00 65.12 109 GLY A O 1
ATOM 866 N N . GLU A 1 110 ? -4.418 19.474 11.264 1.00 54.53 110 GLU A N 1
ATOM 867 C CA . GLU A 1 110 ? -4.778 20.719 10.555 1.00 54.53 110 GLU A CA 1
ATOM 868 C C . GLU A 1 110 ? -4.052 20.905 9.207 1.00 54.53 110 GLU A C 1
ATOM 870 O O . GLU A 1 110 ? -4.510 21.647 8.341 1.00 54.53 110 GLU A O 1
ATOM 875 N N . ASN A 1 111 ? -2.951 20.180 8.991 1.00 53.12 111 ASN A N 1
ATOM 876 C CA . ASN A 1 111 ? -2.249 20.151 7.715 1.00 53.12 111 ASN A CA 1
ATOM 877 C C . ASN A 1 111 ? -2.716 18.917 6.948 1.00 53.12 111 ASN A C 1
ATOM 879 O O . ASN A 1 111 ? -2.462 17.808 7.392 1.00 53.12 111 ASN A O 1
ATOM 883 N N . ASP A 1 112 ? -3.354 19.111 5.795 1.00 57.22 112 ASP A N 1
ATOM 884 C CA . ASP A 1 112 ? -4.019 18.120 4.921 1.00 57.22 112 ASP A CA 1
ATOM 885 C C . ASP A 1 112 ? -3.083 17.017 4.337 1.00 57.22 112 ASP A C 1
ATOM 887 O O . ASP A 1 112 ? -3.272 16.519 3.228 1.00 57.22 112 ASP A O 1
ATOM 891 N N . GLY A 1 113 ? -2.023 16.639 5.055 1.00 59.25 113 GLY A N 1
ATOM 892 C CA . GLY A 1 113 ? -1.166 15.501 4.779 1.00 59.25 113 GLY A CA 1
ATOM 893 C C . GLY A 1 113 ? -1.946 14.203 4.948 1.00 59.25 113 GLY A C 1
ATOM 894 O O . GLY A 1 113 ? -2.582 13.954 5.967 1.00 59.25 113 GLY A O 1
ATOM 895 N N . LEU A 1 114 ? -1.906 13.364 3.923 1.00 67.94 114 LEU A N 1
ATOM 896 C CA . LEU A 1 114 ? -2.628 12.103 3.894 1.00 67.94 114 LEU A CA 1
ATOM 897 C C . LEU A 1 114 ? -1.615 10.977 4.046 1.00 67.94 114 LEU A C 1
ATOM 899 O O . LEU A 1 114 ? -0.814 10.740 3.143 1.00 67.94 114 LEU A O 1
ATOM 903 N N . ASP A 1 115 ? -1.653 10.288 5.183 1.00 81.38 115 ASP A N 1
ATOM 904 C CA . ASP A 1 115 ? -0.813 9.112 5.398 1.00 81.38 115 ASP A CA 1
ATOM 905 C C . ASP A 1 115 ? -1.573 7.882 4.868 1.00 81.38 115 ASP A C 1
ATOM 907 O O . ASP A 1 115 ? -2.695 7.586 5.298 1.00 81.38 115 ASP A O 1
ATOM 911 N N . LEU A 1 116 ? -0.978 7.199 3.885 1.00 87.31 116 LEU A N 1
ATOM 912 C CA . LEU A 1 116 ? -1.530 6.003 3.253 1.00 87.31 116 LEU A CA 1
ATOM 9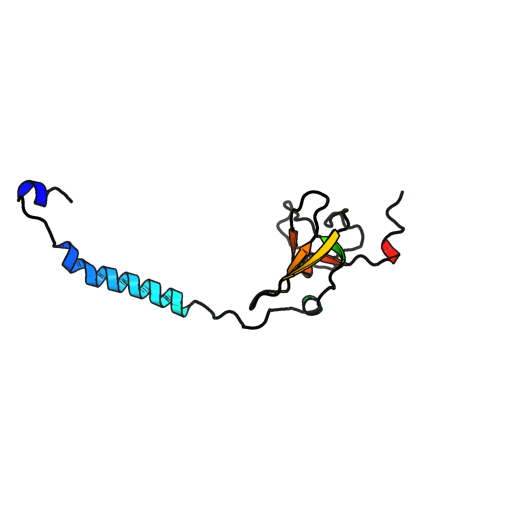13 C C . LEU A 1 116 ? -0.919 4.759 3.893 1.00 87.31 116 LEU A C 1
ATOM 915 O O . LEU A 1 116 ? 0.281 4.523 3.779 1.00 87.31 116 LEU A O 1
ATOM 919 N N . VAL A 1 117 ? -1.754 3.957 4.543 1.00 88.50 117 VAL A N 1
ATOM 920 C CA . VAL A 1 117 ? -1.310 2.811 5.343 1.00 88.50 117 VAL A CA 1
ATOM 921 C C . VAL A 1 117 ? -2.175 1.582 5.098 1.00 88.50 117 VAL A C 1
ATOM 923 O O . VAL A 1 117 ? -3.320 1.672 4.661 1.00 88.50 117 VAL A O 1
ATOM 926 N N . THR A 1 118 ? -1.631 0.403 5.374 1.00 89.31 118 THR A N 1
ATOM 927 C CA . THR A 1 118 ? -2.364 -0.872 5.291 1.00 89.31 118 THR A CA 1
ATOM 928 C C . THR A 1 118 ? -2.991 -1.240 6.636 1.00 89.31 118 THR A C 1
ATOM 930 O O . THR A 1 118 ? -2.576 -0.738 7.678 1.00 89.31 118 THR A O 1
ATOM 933 N N . LYS A 1 119 ? -3.962 -2.167 6.653 1.00 87.12 119 LYS A N 1
ATOM 934 C CA . LYS A 1 119 ? -4.594 -2.622 7.910 1.00 87.12 119 LYS A CA 1
ATOM 935 C C . LYS A 1 119 ? -3.583 -3.172 8.925 1.00 87.12 119 LYS A C 1
ATOM 937 O O . LYS A 1 119 ? -3.739 -2.944 10.115 1.00 87.12 119 LYS A O 1
ATOM 942 N N . ASN A 1 120 ? -2.523 -3.831 8.462 1.00 84.75 120 ASN A N 1
ATOM 943 C CA . ASN A 1 120 ? -1.491 -4.407 9.333 1.00 84.75 120 ASN A CA 1
ATOM 944 C C . ASN A 1 120 ? -0.649 -3.347 10.061 1.00 84.75 120 ASN A C 1
ATOM 946 O O . ASN A 1 120 ? 0.054 -3.670 11.012 1.00 84.75 120 ASN A O 1
ATOM 950 N N . GLN A 1 121 ? -0.710 -2.095 9.607 1.00 85.19 121 GLN A N 1
ATOM 951 C CA . GLN A 1 121 ? -0.024 -0.953 10.211 1.00 85.19 121 GLN A CA 1
ATOM 952 C C . GLN A 1 121 ? -0.945 -0.128 11.118 1.00 85.19 121 GLN A C 1
ATOM 954 O O . GLN A 1 121 ? -0.534 0.916 11.625 1.00 85.19 121 GLN A O 1
ATOM 959 N N . LEU A 1 122 ? -2.190 -0.573 11.297 1.00 88.12 122 LEU A N 1
ATOM 960 C CA . LEU A 1 122 ? -3.204 0.109 12.080 1.00 88.12 122 LEU A CA 1
ATOM 961 C C . LEU A 1 122 ? -3.579 -0.715 13.304 1.00 88.12 122 LEU A C 1
ATOM 963 O O . LEU A 1 122 ? -3.799 -1.922 13.222 1.00 88.12 122 LEU A O 1
ATOM 967 N N . GLN A 1 123 ? -3.749 -0.025 14.424 1.00 87.25 123 GLN A N 1
ATOM 968 C CA . GLN A 1 123 ? -4.451 -0.548 15.584 1.00 87.25 123 GLN A CA 1
ATOM 969 C C . GLN A 1 123 ? -5.783 0.185 15.727 1.00 87.25 123 GLN A C 1
ATOM 971 O O . GLN A 1 123 ? -5.810 1.414 15.781 1.00 87.25 123 GLN A O 1
ATOM 976 N N . VAL A 1 124 ? -6.883 -0.564 15.797 1.00 88.56 124 VAL A N 1
ATOM 977 C CA . VAL A 1 124 ? -8.207 -0.009 16.110 1.00 88.56 124 VAL A CA 1
ATOM 978 C C . VAL A 1 124 ? -8.261 0.317 17.597 1.00 88.56 124 VAL A C 1
ATOM 980 O O . VAL A 1 124 ? -7.880 -0.514 18.419 1.00 88.56 124 VAL A O 1
ATOM 983 N N . ILE A 1 125 ? -8.716 1.524 17.927 1.00 85.12 125 ILE A N 1
ATOM 984 C CA . ILE A 1 125 ? -8.914 1.947 19.312 1.00 85.12 125 ILE A CA 1
ATOM 985 C C . ILE A 1 125 ? -10.340 1.590 19.708 1.00 85.12 125 ILE A C 1
ATOM 987 O O . ILE A 1 125 ? -11.295 2.051 19.079 1.00 85.12 125 ILE A O 1
ATOM 991 N N . ASN A 1 126 ? -10.480 0.785 20.757 1.00 82.19 126 ASN A N 1
ATOM 992 C CA . ASN A 1 126 ? -11.786 0.530 21.345 1.00 82.19 126 ASN A CA 1
ATOM 993 C C . ASN A 1 126 ? -12.238 1.759 22.150 1.00 82.19 126 ASN A C 1
ATOM 995 O O . ASN A 1 126 ? -11.405 2.391 22.803 1.00 82.19 126 ASN A O 1
ATOM 999 N N . PRO A 1 127 ? -13.540 2.090 22.154 1.00 69.56 127 PRO A N 1
ATOM 1000 C CA . PRO A 1 127 ? -14.063 3.229 22.912 1.00 69.56 127 PRO A CA 1
ATOM 1001 C C . PRO A 1 127 ? -13.754 3.141 24.418 1.00 69.56 127 PRO A C 1
ATOM 1003 O O . PRO A 1 127 ? -13.539 4.165 25.059 1.00 69.56 127 PRO A O 1
ATOM 1006 N N . ASP A 1 128 ? -13.631 1.930 24.969 1.00 67.81 128 ASP A N 1
ATOM 1007 C CA . ASP A 1 128 ? -13.326 1.710 26.390 1.00 67.81 128 ASP A CA 1
ATOM 1008 C C . ASP A 1 128 ? -11.874 2.063 26.777 1.00 67.81 128 ASP A C 1
ATOM 1010 O O . ASP A 1 128 ? -11.570 2.246 27.956 1.00 67.81 128 ASP A O 1
ATOM 1014 N N . GLU A 1 129 ? -10.968 2.196 25.801 1.00 61.03 129 GLU A N 1
ATOM 1015 C CA . GLU A 1 129 ? -9.561 2.554 26.031 1.00 61.03 129 GLU A CA 1
ATOM 1016 C C . GLU A 1 129 ? -9.329 4.077 26.135 1.00 61.03 129 GLU A C 1
ATOM 1018 O O . GLU A 1 129 ? -8.235 4.500 26.515 1.00 61.03 129 GLU A O 1
ATOM 1023 N N . GLU A 1 130 ? -10.328 4.922 25.835 1.00 55.84 130 GLU A N 1
ATOM 1024 C CA . GLU A 1 130 ? -10.180 6.392 25.873 1.00 55.84 130 GLU A CA 1
ATOM 1025 C C . GLU A 1 130 ? -10.011 6.956 27.298 1.00 55.84 130 GLU A C 1
ATOM 1027 O O . GLU A 1 130 ? -9.425 8.024 27.470 1.00 55.84 130 GLU A O 1
ATOM 1032 N N . ASN A 1 131 ? -10.435 6.223 28.332 1.00 46.28 131 ASN A N 1
ATOM 1033 C CA . ASN A 1 131 ? -10.449 6.713 29.718 1.00 46.28 131 ASN A CA 1
ATOM 1034 C C . ASN A 1 131 ? -9.104 6.625 30.465 1.00 46.28 131 ASN A C 1
ATOM 1036 O O . ASN A 1 131 ? -9.042 7.004 31.631 1.00 46.28 131 ASN A O 1
ATOM 1040 N N . GLN A 1 132 ? -8.027 6.127 29.847 1.00 44.59 132 GLN A N 1
ATOM 1041 C CA . GLN A 1 132 ? -6.751 5.889 30.549 1.00 44.59 132 GLN A CA 1
ATOM 1042 C C . GLN A 1 132 ? -5.626 6.880 30.212 1.00 44.59 132 GLN A C 1
ATOM 1044 O O . GLN A 1 132 ? -4.528 6.739 30.741 1.00 44.59 132 GLN A O 1
ATOM 1049 N N . ILE A 1 133 ? -5.863 7.873 29.346 1.00 44.25 133 ILE A N 1
ATOM 1050 C CA . ILE A 1 133 ? -4.793 8.758 28.828 1.00 44.25 133 ILE A CA 1
ATOM 1051 C C . ILE A 1 133 ? -4.932 10.213 29.330 1.00 44.25 133 ILE A C 1
ATOM 1053 O O . ILE A 1 133 ? -4.140 11.076 28.972 1.00 44.25 133 ILE A O 1
ATOM 1057 N N . GLN A 1 134 ? -5.889 10.501 30.217 1.00 32.53 134 GLN A N 1
ATOM 1058 C CA . GLN A 1 134 ? -5.960 11.790 30.919 1.00 32.53 134 GLN A CA 1
ATOM 1059 C C . GLN A 1 134 ? -5.420 11.657 32.350 1.00 32.53 134 GLN A C 1
ATOM 1061 O O . GLN A 1 134 ? -6.200 11.526 33.290 1.00 32.53 134 GLN A O 1
ATOM 1066 N N . VAL A 1 135 ? -4.093 11.677 32.510 1.00 34.75 135 VAL A N 1
ATOM 1067 C CA . VAL A 1 135 ? -3.416 12.004 33.781 1.00 34.75 135 VAL A CA 1
ATOM 1068 C C . VAL A 1 135 ? -2.234 12.911 33.484 1.00 34.75 135 VAL A C 1
ATOM 1070 O O . VAL A 1 135 ? -1.450 12.555 32.576 1.00 34.75 135 VAL A O 1
#

Sequence (135 aa):
MTAEEILTGAVSKDWIDDLPLVIKAMNKKFNRIKKDMKLLSDIPVCEGDSCQLLEMGTKVRAILDDYTTDKRLHGKFRAGDIKLSPEVRYIKKIILKPGFSPMYLLNKGENDGLDLVTKNQLQVINPDEENQIQV

Radius of gyration: 27.67 Å; chains: 1; bounding box: 54×34×82 Å

Organism: Tieghemostelium lacteum (NCBI:txid361077)